Protein AF-A0A920S3F8-F1 (afdb_monomer_lite)

Secondary structure (DSSP, 8-state):
--HHHHHTS--SPP---TT---HHHHTTSPPPP--PPP--TTSEEEEEEPPPSSS---EEEEEHHHHHHHHHHHHHHHHHH--

pLDDT: mean 86.26, std 10.38, range [49.72, 97.62]

Sequence (83 aa):
MNFVVKFVKRGIKSYKISKAIRFKSMLKRPGADFNETSISIDDLAFLQYTGATTGLSKGSMLSHGNVVANLGKVRCAISRCVR

Foldseek 3Di:
DDVCVVPPV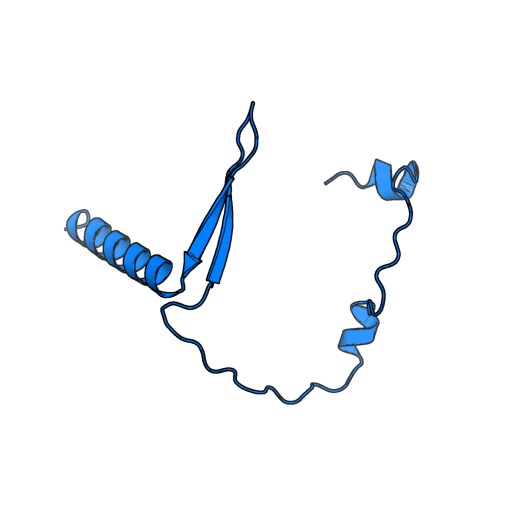VVDDDDDDPPDDDPVRVVPDPDDDDDDDDADQQDFDDFDWDDDPPDDIDTDTDGNVNVVVVVVVVVVVVVVVVD

Radius of gyration: 21.15 Å; chains: 1; bounding box: 49×38×45 Å

Structure (mmCIF, N/CA/C/O backbone):
data_AF-A0A920S3F8-F1
#
_entry.id   AF-A0A920S3F8-F1
#
loop_
_atom_site.group_PDB
_atom_site.id
_atom_site.type_symbol
_atom_site.label_atom_id
_atom_site.label_alt_id
_atom_site.label_comp_id
_atom_site.label_asym_id
_atom_site.label_entity_id
_atom_site.label_seq_id
_atom_site.pdbx_PDB_ins_code
_atom_site.Cartn_x
_atom_site.Cartn_y
_atom_site.Cartn_z
_atom_site.occupancy
_atom_site.B_iso_or_equiv
_atom_site.auth_seq_id
_atom_site.auth_comp_id
_atom_site.auth_asym_id
_atom_site.auth_atom_id
_atom_site.pdbx_PDB_model_num
ATOM 1 N N . MET A 1 1 ? 5.171 6.468 17.760 1.00 49.94 1 MET A N 1
ATOM 2 C CA . MET A 1 1 ? 3.803 6.002 18.092 1.00 49.94 1 MET A CA 1
ATOM 3 C C . MET A 1 1 ? 3.428 6.583 19.458 1.00 49.94 1 MET A C 1
ATOM 5 O O . MET A 1 1 ? 3.992 6.147 20.449 1.00 49.94 1 MET A O 1
ATOM 9 N N . ASN A 1 2 ? 2.602 7.639 19.532 1.00 51.97 2 ASN A N 1
ATOM 10 C CA . ASN A 1 2 ? 2.476 8.452 20.758 1.00 51.97 2 ASN A CA 1
ATOM 11 C C . ASN A 1 2 ? 1.198 8.126 21.562 1.00 51.97 2 ASN A C 1
ATOM 13 O O . ASN A 1 2 ? 0.162 8.776 21.427 1.00 51.97 2 ASN A O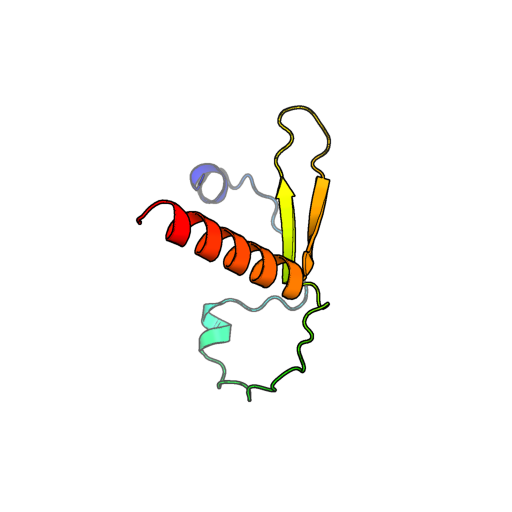 1
ATOM 17 N N . PHE A 1 3 ? 1.265 7.087 22.399 1.00 74.19 3 PHE A N 1
ATOM 18 C CA . PHE A 1 3 ? 0.131 6.575 23.186 1.00 74.19 3 PHE A CA 1
ATOM 19 C C . PHE A 1 3 ? -0.347 7.544 24.279 1.00 74.19 3 PHE A C 1
ATOM 21 O O . PHE A 1 3 ? -1.542 7.608 24.566 1.00 74.19 3 PHE A O 1
ATOM 28 N N . VAL A 1 4 ? 0.560 8.351 24.836 1.00 81.62 4 VAL A N 1
ATOM 29 C CA . VAL A 1 4 ? 0.270 9.309 25.918 1.00 81.62 4 VAL A CA 1
ATOM 30 C C . VAL A 1 4 ? -0.781 10.338 25.496 1.00 81.62 4 VAL A C 1
ATOM 32 O O . VAL A 1 4 ? -1.711 10.623 26.248 1.00 81.62 4 VAL A O 1
ATOM 35 N N . VAL A 1 5 ? -0.690 10.854 24.268 1.00 76.88 5 VAL A N 1
ATOM 36 C CA . VAL A 1 5 ? -1.649 11.846 23.752 1.00 76.88 5 VAL A CA 1
ATOM 37 C C . VAL A 1 5 ? -3.049 11.243 23.618 1.00 76.88 5 VAL A C 1
ATOM 39 O O . VAL A 1 5 ? -4.041 11.894 23.944 1.00 76.88 5 VAL A O 1
ATOM 42 N N . LYS A 1 6 ? -3.128 9.981 23.180 1.00 72.50 6 LYS A N 1
ATOM 43 C CA . LYS A 1 6 ? -4.391 9.276 22.952 1.00 72.50 6 LYS A CA 1
ATOM 44 C C . LYS A 1 6 ? -5.066 8.834 24.250 1.00 72.50 6 LYS A C 1
ATOM 46 O O . LYS A 1 6 ? -6.263 9.046 24.402 1.00 72.50 6 LYS A O 1
ATOM 51 N N . PHE A 1 7 ? -4.316 8.206 25.155 1.00 76.62 7 PHE A N 1
ATOM 52 C CA . PHE A 1 7 ? -4.891 7.495 26.301 1.00 76.62 7 PHE A CA 1
ATOM 53 C C . PHE A 1 7 ? -4.837 8.285 27.609 1.00 76.62 7 PHE A C 1
ATOM 55 O O . PHE A 1 7 ? -5.770 8.187 28.401 1.00 76.62 7 PHE A O 1
ATOM 62 N N . VAL A 1 8 ? -3.794 9.096 27.816 1.00 79.62 8 VAL A N 1
ATOM 63 C CA . VAL A 1 8 ? -3.608 9.865 29.059 1.00 79.62 8 VAL A CA 1
ATOM 64 C C . VAL A 1 8 ? -4.163 11.273 28.897 1.00 79.62 8 VAL A C 1
ATOM 66 O O . VAL A 1 8 ? -5.060 11.678 29.626 1.00 79.62 8 VAL A O 1
ATOM 69 N N . LYS A 1 9 ? -3.686 12.004 27.883 1.00 81.50 9 LYS A N 1
ATOM 70 C CA . LYS A 1 9 ? -4.111 13.391 27.648 1.00 81.50 9 LYS A CA 1
ATOM 71 C C . LYS A 1 9 ? -5.467 13.503 26.945 1.00 81.50 9 LYS A C 1
ATOM 73 O O . LYS A 1 9 ? -5.983 14.608 26.840 1.00 81.50 9 LYS A O 1
ATOM 78 N N . ARG A 1 10 ? -6.020 12.388 26.438 1.00 73.12 10 ARG A N 1
ATOM 79 C CA . ARG A 1 10 ? -7.281 12.321 25.667 1.00 73.12 10 ARG A CA 1
ATOM 80 C C . ARG A 1 10 ? -7.402 13.435 24.610 1.00 73.12 10 ARG A C 1
ATOM 82 O O . ARG A 1 10 ? -8.492 13.912 24.319 1.00 73.12 10 ARG A O 1
ATOM 89 N N . GLY A 1 11 ? -6.279 13.843 24.018 1.00 76.88 11 GLY A N 1
ATOM 90 C CA . GLY A 1 11 ? -6.191 15.019 23.144 1.00 76.88 11 GLY A CA 1
ATOM 91 C C . GLY A 1 11 ? -6.654 14.773 21.707 1.00 76.88 11 GLY A C 1
ATOM 92 O O . GLY A 1 11 ? -6.502 15.641 20.855 1.00 76.88 11 GLY A O 1
ATOM 93 N N . ILE A 1 12 ? -7.180 13.583 21.408 1.00 77.38 12 ILE A N 1
ATOM 94 C CA . ILE A 1 12 ? -7.646 13.203 20.074 1.00 77.38 12 ILE A CA 1
ATOM 95 C C . ILE A 1 12 ? -9.170 13.293 20.063 1.00 77.38 12 ILE A C 1
ATOM 97 O O . ILE A 1 12 ? -9.831 12.605 20.839 1.00 77.38 12 ILE A O 1
ATOM 101 N N . LYS A 1 13 ? -9.725 14.117 19.164 1.00 79.94 13 LYS A N 1
ATOM 102 C CA . LYS A 1 13 ? -11.177 14.219 18.965 1.00 79.94 13 LYS A CA 1
ATOM 103 C C . LYS A 1 13 ? -11.762 12.845 18.636 1.00 79.94 13 LYS A C 1
ATOM 105 O O . LYS A 1 13 ? -11.265 12.136 17.758 1.00 79.94 13 LYS A O 1
ATOM 110 N N . SER A 1 14 ? -12.840 12.490 19.326 1.00 76.19 14 SER A N 1
ATOM 111 C CA . SER A 1 14 ? -13.615 11.291 19.023 1.00 76.19 14 SER A CA 1
ATOM 112 C C . SER A 1 14 ? -14.200 11.403 17.618 1.00 76.19 14 SER A C 1
ATOM 114 O O . SER A 1 14 ? -14.938 12.341 17.329 1.00 76.19 14 SER A O 1
ATOM 116 N N . TYR A 1 15 ? -13.897 10.439 16.755 1.00 79.75 15 TYR A N 1
ATOM 117 C CA . TYR A 1 15 ? -14.498 10.317 15.431 1.00 79.75 15 TYR A CA 1
ATOM 118 C C . TYR A 1 15 ? -15.324 9.030 15.364 1.00 79.75 15 TYR A C 1
ATOM 120 O O . TYR A 1 15 ? -14.981 8.019 15.981 1.00 79.75 15 TYR A O 1
ATOM 128 N N . LYS A 1 16 ? -16.436 9.068 14.628 1.00 83.50 16 LYS A N 1
ATOM 129 C CA . LYS A 1 16 ? -17.277 7.901 14.350 1.00 83.50 16 LYS A CA 1
ATOM 130 C C . LYS A 1 16 ? -17.390 7.758 12.841 1.00 83.50 16 LYS A C 1
ATOM 132 O O . LYS A 1 16 ? -17.855 8.673 12.172 1.00 83.50 16 LYS A O 1
ATOM 137 N N . ILE A 1 17 ? -16.953 6.619 12.321 1.00 87.88 17 ILE A N 1
ATOM 138 C CA . ILE A 1 17 ? -17.096 6.281 10.906 1.00 87.88 17 ILE A CA 1
ATOM 139 C C . ILE A 1 17 ? -18.370 5.449 10.783 1.00 87.88 17 ILE A C 1
ATOM 141 O O . ILE A 1 17 ? -18.534 4.451 11.493 1.00 87.88 17 ILE A O 1
ATOM 145 N N . SER A 1 18 ? -19.291 5.880 9.922 1.00 89.19 18 SER A N 1
ATOM 146 C CA . SER A 1 18 ? -20.518 5.130 9.650 1.00 89.19 18 SER A CA 1
ATOM 147 C C . SER A 1 18 ? -20.170 3.722 9.150 1.00 89.19 18 SER A C 1
ATOM 149 O O . SER A 1 18 ? -19.246 3.561 8.358 1.00 89.19 18 SER A O 1
ATOM 151 N N . LYS A 1 19 ? -20.886 2.699 9.637 1.00 88.19 19 LYS A N 1
ATOM 152 C CA . LYS A 1 19 ? -20.671 1.267 9.325 1.00 88.19 19 LYS A CA 1
ATOM 153 C C . LYS A 1 19 ? -19.333 0.656 9.789 1.00 88.19 19 LYS A C 1
ATOM 155 O O . LYS A 1 19 ? -19.014 -0.462 9.393 1.00 88.19 19 LYS A O 1
ATOM 160 N N . ALA A 1 20 ? -18.566 1.316 10.660 1.00 90.69 20 ALA A N 1
ATOM 161 C CA . ALA A 1 20 ? -17.349 0.717 11.212 1.00 90.69 20 ALA A CA 1
ATOM 162 C C . ALA A 1 20 ? -17.657 -0.469 12.147 1.00 90.69 20 ALA A C 1
ATOM 164 O O . ALA A 1 20 ? -18.457 -0.359 13.077 1.00 90.69 20 ALA A O 1
ATOM 165 N N . ILE A 1 21 ? -16.970 -1.595 11.940 1.00 89.69 21 ILE A N 1
ATOM 166 C CA . ILE A 1 21 ? -17.072 -2.797 12.778 1.00 89.69 21 ILE A CA 1
ATOM 167 C C . ILE A 1 21 ? -15.769 -2.946 13.569 1.00 89.69 21 ILE A C 1
ATOM 169 O O . ILE A 1 21 ? -14.677 -2.773 13.032 1.00 89.69 21 ILE A O 1
ATOM 173 N N . ARG A 1 22 ? -15.859 -3.274 14.865 1.00 90.88 22 ARG A N 1
ATOM 174 C CA . ARG A 1 22 ? -14.668 -3.559 15.681 1.00 90.88 22 ARG A CA 1
ATOM 175 C C . ARG A 1 22 ? -13.997 -4.843 15.198 1.00 90.88 22 ARG A C 1
ATOM 177 O O . ARG A 1 22 ? -14.678 -5.841 14.991 1.00 90.88 22 ARG A O 1
ATOM 184 N N . PHE A 1 23 ? -12.666 -4.858 15.154 1.00 91.00 23 PHE A N 1
ATOM 185 C CA . PHE A 1 23 ? -11.879 -6.022 14.727 1.00 91.00 23 PHE A CA 1
ATOM 186 C C . PHE A 1 23 ? -12.286 -7.329 15.436 1.00 91.00 23 PHE A C 1
ATOM 188 O O . PHE A 1 23 ? -12.605 -8.316 14.784 1.00 91.00 23 PHE A O 1
ATOM 195 N N . LYS A 1 24 ? -12.413 -7.314 16.772 1.00 93.06 24 LYS A N 1
ATOM 196 C CA . LYS A 1 24 ? -12.872 -8.488 17.542 1.00 93.06 24 LYS A CA 1
ATOM 197 C C . LYS A 1 24 ? -14.289 -8.948 17.179 1.00 93.06 24 LYS A C 1
ATOM 199 O O . LYS A 1 24 ? -14.591 -10.126 17.300 1.00 93.06 24 LYS A O 1
ATOM 204 N N . SER A 1 25 ? -15.167 -8.027 16.788 1.00 90.62 25 SER A N 1
ATOM 205 C CA . SER A 1 25 ? -16.524 -8.357 16.338 1.00 90.62 25 SER A CA 1
ATOM 206 C C . SER A 1 25 ? -16.525 -8.924 14.920 1.00 90.62 25 SER A C 1
ATOM 208 O O . SER A 1 25 ? -17.382 -9.741 14.614 1.00 90.62 25 SER A O 1
ATOM 210 N N . MET A 1 26 ? -15.576 -8.509 14.076 1.00 90.75 26 MET A N 1
ATOM 211 C CA . MET A 1 26 ? -15.389 -9.039 12.725 1.00 90.75 26 MET A CA 1
ATOM 212 C C . MET A 1 26 ? -14.882 -10.486 12.760 1.00 90.75 26 MET A C 1
ATOM 214 O O . MET A 1 26 ? -15.486 -11.331 12.115 1.00 90.75 26 MET A O 1
ATOM 218 N N . LEU A 1 27 ? -13.896 -10.799 13.611 1.00 91.62 27 LEU A N 1
ATOM 219 C CA . LEU A 1 27 ? -13.365 -12.164 13.773 1.00 91.62 27 LEU A CA 1
ATOM 220 C C . LEU A 1 27 ? -14.393 -13.201 14.259 1.00 91.62 27 LEU A C 1
ATOM 222 O O . LEU A 1 27 ? -14.175 -14.395 14.102 1.00 91.62 27 LEU A O 1
ATOM 226 N N . LYS A 1 28 ? -15.488 -12.762 14.892 1.00 93.44 28 LYS A N 1
ATOM 227 C CA . LYS A 1 28 ? -16.566 -13.646 15.365 1.00 93.44 28 LYS A CA 1
ATOM 228 C C . LYS A 1 28 ? -17.613 -13.956 14.295 1.00 93.44 28 LYS A C 1
ATOM 230 O O . LYS A 1 28 ? -18.497 -14.768 14.546 1.00 93.44 28 LYS A O 1
ATOM 235 N N . ARG A 1 29 ? -17.586 -13.261 13.156 1.00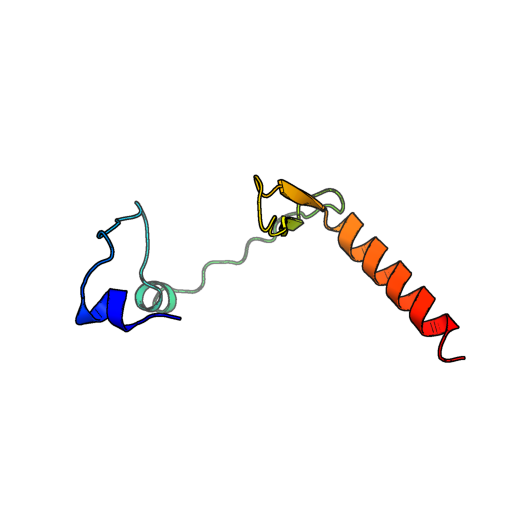 89.69 29 ARG A N 1
ATOM 236 C CA . ARG A 1 29 ? -18.509 -13.534 12.053 1.00 89.69 29 ARG A CA 1
ATOM 237 C C . ARG A 1 29 ? -18.041 -14.791 11.315 1.00 89.69 29 ARG A C 1
ATOM 239 O O . ARG A 1 29 ? -16.832 -15.007 11.244 1.00 89.69 29 ARG A O 1
ATOM 246 N N . PRO A 1 30 ? -18.962 -15.600 10.767 1.00 87.31 30 PRO A N 1
ATOM 247 C CA . PRO A 1 30 ? -18.572 -16.660 9.848 1.00 87.31 30 PRO A CA 1
ATOM 248 C C . PRO A 1 30 ? -17.780 -16.056 8.681 1.00 87.31 30 PRO A C 1
ATOM 250 O O . PRO A 1 30 ? -18.020 -14.905 8.297 1.00 87.31 30 PRO A O 1
ATOM 253 N N . GLY A 1 31 ? -16.818 -16.816 8.153 1.00 83.25 31 GLY A N 1
ATOM 254 C CA . GLY A 1 31 ? -16.100 -16.423 6.944 1.00 83.25 31 GLY A CA 1
ATOM 255 C C . GLY A 1 31 ? -17.107 -16.156 5.829 1.00 83.25 31 GLY A C 1
ATOM 256 O O . GLY A 1 31 ? -18.010 -16.960 5.618 1.00 83.25 31 GLY A O 1
ATOM 257 N N . ALA A 1 32 ? -16.996 -15.001 5.179 1.00 82.31 32 ALA A N 1
ATOM 258 C CA . ALA A 1 32 ? -17.752 -14.750 3.962 1.00 82.31 32 ALA A CA 1
ATOM 259 C C . ALA A 1 32 ? -17.127 -15.554 2.820 1.00 82.31 32 ALA A C 1
ATOM 261 O O . ALA A 1 32 ? -15.907 -15.750 2.810 1.00 82.31 32 ALA A O 1
ATOM 262 N N . ASP A 1 33 ? -17.949 -15.965 1.859 1.00 87.00 33 ASP A N 1
ATOM 263 C CA . ASP A 1 33 ? -17.451 -16.567 0.629 1.00 87.00 33 ASP A CA 1
ATOM 264 C C . ASP A 1 33 ? -16.496 -15.590 -0.067 1.00 87.00 33 ASP A C 1
ATOM 266 O O . ASP A 1 33 ? -16.776 -14.391 -0.206 1.00 87.00 33 ASP A O 1
ATOM 270 N N . PHE A 1 34 ? -15.329 -16.096 -0.463 1.00 86.19 34 PHE A N 1
ATOM 271 C CA . PHE A 1 34 ? -14.363 -15.320 -1.222 1.00 86.19 34 PHE A CA 1
ATOM 272 C C . PHE A 1 34 ? -14.822 -15.265 -2.678 1.00 86.19 34 PHE A C 1
ATOM 274 O O . PHE A 1 34 ? -14.717 -16.246 -3.408 1.00 86.19 34 PHE A O 1
ATOM 281 N N . ASN A 1 35 ? -15.333 -14.108 -3.090 1.00 88.25 35 ASN A N 1
ATOM 282 C CA . ASN A 1 35 ? -15.637 -13.848 -4.489 1.00 88.25 35 ASN A CA 1
ATOM 283 C C . ASN A 1 35 ? -14.383 -13.314 -5.171 1.00 88.25 35 ASN A C 1
ATOM 285 O O . ASN A 1 35 ? -13.934 -12.205 -4.874 1.00 88.25 35 ASN A O 1
ATOM 289 N N . GLU A 1 36 ? -13.823 -14.114 -6.072 1.00 88.62 36 GLU A N 1
ATOM 290 C CA . GLU A 1 36 ? -12.688 -13.699 -6.882 1.00 88.62 36 GLU A CA 1
ATOM 291 C C . GLU A 1 36 ? -13.086 -12.526 -7.787 1.00 88.62 36 GLU A C 1
ATOM 293 O O . GLU A 1 36 ? -14.098 -12.556 -8.489 1.00 88.62 36 GLU A O 1
ATOM 298 N N . THR A 1 37 ? -12.292 -11.461 -7.747 1.00 90.56 37 THR A N 1
ATOM 299 C CA . THR A 1 37 ? -12.452 -10.293 -8.613 1.00 90.56 37 THR A CA 1
ATOM 300 C C . THR A 1 37 ? -11.499 -10.402 -9.791 1.00 90.56 37 THR A C 1
ATOM 302 O O . THR A 1 37 ? -10.319 -10.687 -9.592 1.00 90.56 37 THR A O 1
ATOM 305 N N . SER A 1 38 ? -11.975 -10.114 -11.003 1.00 93.81 38 SER A N 1
ATOM 306 C CA . SER A 1 38 ? -11.102 -9.990 -12.173 1.00 93.81 38 SER A CA 1
ATOM 307 C C . SER A 1 38 ? -10.117 -8.836 -11.974 1.00 93.81 38 SER A C 1
ATOM 309 O O . SER A 1 38 ? -10.551 -7.717 -11.704 1.00 93.81 38 SER A O 1
ATOM 311 N N . ILE A 1 39 ? -8.820 -9.102 -12.129 1.00 94.00 39 ILE A N 1
ATOM 312 C CA . ILE A 1 39 ? -7.748 -8.105 -12.015 1.00 94.00 39 ILE A CA 1
ATOM 313 C C . ILE A 1 39 ? -7.004 -8.037 -13.352 1.00 94.00 39 ILE A C 1
ATOM 315 O O . ILE A 1 39 ? -6.583 -9.064 -13.885 1.00 94.00 39 ILE A O 1
ATOM 319 N N . SER A 1 40 ? -6.826 -6.827 -13.874 1.00 96.19 40 SER A N 1
ATOM 320 C CA . SER A 1 40 ? -6.031 -6.514 -15.061 1.00 96.19 40 SER A CA 1
ATOM 321 C C . SER A 1 40 ? -4.673 -5.913 -14.690 1.00 96.19 40 SER A C 1
ATOM 323 O O . SER A 1 40 ? -4.465 -5.367 -13.606 1.00 96.19 40 SER A O 1
ATOM 325 N N . ILE A 1 41 ? -3.720 -5.981 -15.620 1.00 96.75 41 ILE A N 1
ATOM 326 C CA . ILE A 1 41 ? -2.377 -5.424 -15.434 1.00 96.75 41 ILE A CA 1
ATOM 327 C C . ILE A 1 41 ? -2.376 -3.889 -15.367 1.00 96.75 41 ILE A C 1
ATOM 329 O O . ILE A 1 41 ? -1.501 -3.305 -14.728 1.00 96.75 41 ILE A O 1
ATOM 333 N N . ASP A 1 42 ? -3.372 -3.250 -15.976 1.00 96.62 42 ASP A N 1
ATOM 334 C CA . ASP A 1 42 ? -3.539 -1.795 -15.982 1.00 96.62 42 ASP A CA 1
ATOM 335 C C . ASP A 1 42 ? -4.287 -1.278 -14.744 1.00 96.62 42 ASP A C 1
ATOM 337 O O . ASP A 1 42 ? -4.327 -0.068 -14.506 1.00 96.62 42 ASP A O 1
ATOM 341 N N . ASP A 1 43 ? -4.835 -2.179 -13.921 1.00 96.56 43 ASP A N 1
ATOM 342 C CA . ASP A 1 43 ? -5.566 -1.796 -12.720 1.00 96.56 43 ASP A CA 1
ATOM 343 C C . ASP A 1 43 ? -4.634 -1.164 -11.683 1.00 96.56 43 ASP A C 1
ATOM 345 O O . ASP A 1 43 ? -3.469 -1.549 -11.507 1.00 96.56 43 ASP A O 1
ATOM 349 N N . LEU A 1 44 ? -5.173 -0.173 -10.972 1.00 95.75 44 LEU A N 1
ATOM 350 C CA . LEU A 1 44 ? -4.465 0.565 -9.937 1.00 95.75 44 LEU A CA 1
ATOM 351 C C . LEU A 1 44 ? -4.150 -0.342 -8.739 1.00 95.75 44 LEU A C 1
ATOM 353 O O . LEU A 1 44 ? -5.053 -0.790 -8.038 1.00 95.75 44 LEU A O 1
ATOM 357 N N . ALA A 1 45 ? -2.861 -0.518 -8.450 1.00 94.56 45 ALA A N 1
ATOM 358 C CA . ALA A 1 45 ? -2.380 -1.332 -7.338 1.00 94.56 45 ALA A CA 1
ATOM 359 C C . ALA A 1 45 ? -1.987 -0.492 -6.112 1.00 94.56 45 ALA A C 1
ATOM 361 O O . ALA A 1 45 ? -2.275 -0.870 -4.977 1.00 94.56 45 ALA A O 1
ATOM 362 N N . PHE A 1 46 ? -1.324 0.656 -6.318 1.00 93.25 46 PHE A N 1
ATOM 363 C CA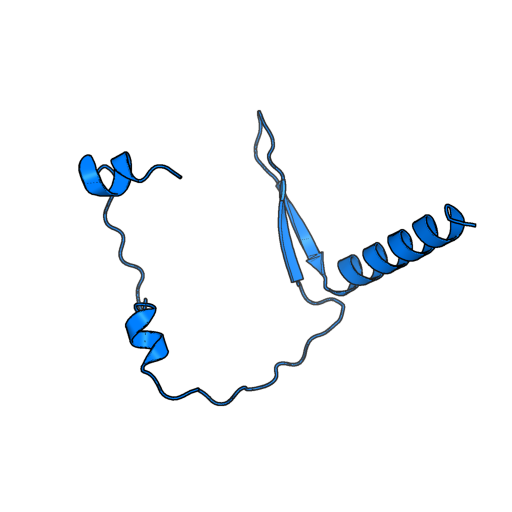 . PHE A 1 46 ? -0.812 1.491 -5.224 1.00 93.25 46 PHE A CA 1
ATOM 364 C C . PHE A 1 46 ? -1.006 2.990 -5.471 1.00 93.25 46 PHE A C 1
ATOM 366 O O . PHE A 1 46 ? -0.824 3.486 -6.583 1.00 93.25 46 PHE A O 1
ATOM 373 N N . LEU A 1 47 ? -1.285 3.720 -4.386 1.00 92.75 47 LEU A N 1
ATOM 374 C CA . LEU A 1 47 ? -1.215 5.181 -4.310 1.00 92.75 47 LEU A CA 1
ATOM 375 C C . LEU A 1 47 ? -0.039 5.573 -3.418 1.00 92.75 47 LEU A C 1
ATOM 377 O O . LEU A 1 47 ? -0.149 5.606 -2.191 1.00 92.75 47 LEU A O 1
ATOM 381 N N . GLN A 1 48 ? 1.109 5.840 -4.031 1.00 91.62 48 GLN A N 1
ATOM 382 C CA . GLN A 1 48 ? 2.321 6.165 -3.297 1.00 91.62 48 GLN A CA 1
ATOM 383 C C . GLN A 1 48 ? 2.424 7.669 -3.077 1.00 91.62 48 GLN A C 1
ATOM 385 O O . GLN A 1 48 ? 2.684 8.419 -4.011 1.00 91.62 48 GLN A O 1
ATOM 390 N N . TYR A 1 49 ? 2.284 8.109 -1.831 1.00 89.81 49 TYR A N 1
ATOM 391 C CA . TYR A 1 49 ? 2.605 9.479 -1.446 1.00 89.81 49 TYR A CA 1
ATOM 392 C C . TYR A 1 49 ? 4.068 9.566 -1.039 1.00 89.81 49 TYR A C 1
ATOM 394 O O . TYR A 1 49 ? 4.510 8.863 -0.128 1.00 89.81 49 TYR A O 1
ATOM 402 N N . THR A 1 50 ? 4.822 10.438 -1.700 1.00 82.62 50 THR A N 1
ATOM 403 C CA . THR A 1 50 ? 6.183 10.760 -1.277 1.00 82.62 50 THR A CA 1
ATOM 404 C C . THR A 1 50 ? 6.154 11.968 -0.350 1.00 82.62 50 THR A C 1
ATOM 406 O O . THR A 1 50 ? 5.381 12.913 -0.532 1.00 82.62 50 THR A O 1
ATOM 409 N N . GLY A 1 51 ? 6.974 11.924 0.698 1.00 82.25 51 GLY A N 1
ATOM 410 C CA . GLY A 1 51 ? 7.140 13.068 1.583 1.00 82.25 51 GLY A CA 1
ATOM 411 C C . GLY A 1 51 ? 7.867 14.187 0.844 1.00 82.25 51 GLY A C 1
ATOM 412 O O . GLY A 1 51 ? 9.022 14.017 0.468 1.00 82.25 51 GLY A O 1
ATOM 413 N N . ALA A 1 52 ? 7.208 15.329 0.662 1.00 66.88 52 ALA A N 1
ATOM 414 C CA . ALA A 1 52 ? 7.895 16.589 0.419 1.00 66.88 52 ALA A CA 1
ATOM 415 C C . ALA A 1 52 ? 8.175 17.211 1.791 1.00 66.88 52 ALA A C 1
ATOM 417 O O . ALA A 1 52 ? 7.257 17.399 2.586 1.00 66.88 52 ALA A O 1
ATOM 418 N N . THR A 1 53 ? 9.439 17.487 2.104 1.00 75.75 53 THR A N 1
ATOM 419 C CA . THR A 1 53 ? 9.827 18.019 3.421 1.00 75.75 53 THR A CA 1
ATOM 420 C C . THR A 1 53 ? 9.416 19.480 3.611 1.00 75.75 53 THR A C 1
ATOM 422 O O . THR A 1 53 ? 9.319 19.938 4.745 1.00 75.75 53 THR A O 1
ATOM 425 N N . THR A 1 54 ? 9.135 20.203 2.524 1.00 77.88 54 THR A N 1
ATOM 426 C CA . THR A 1 54 ? 8.836 21.645 2.541 1.00 77.88 54 THR A CA 1
ATOM 427 C C . THR A 1 54 ? 7.727 22.076 1.566 1.00 77.88 54 THR A C 1
ATOM 429 O O . THR A 1 54 ? 7.531 23.270 1.360 1.00 77.88 54 THR A O 1
ATOM 432 N N . GLY A 1 55 ? 6.964 21.144 0.975 1.00 79.00 55 GLY A N 1
ATOM 433 C CA . GLY A 1 55 ? 5.920 21.459 -0.016 1.00 79.00 55 GLY A CA 1
ATOM 434 C C . GLY A 1 55 ? 4.727 20.499 -0.000 1.00 79.00 55 GLY A C 1
ATOM 435 O O . GLY A 1 55 ? 4.688 19.564 0.797 1.00 79.00 55 GLY A O 1
ATOM 436 N N . LEU A 1 56 ? 3.747 20.719 -0.890 1.00 78.38 56 LEU A N 1
ATOM 437 C CA . LEU A 1 56 ? 2.629 19.783 -1.069 1.00 78.38 56 LEU A CA 1
ATOM 438 C C . LEU A 1 56 ? 3.163 18.429 -1.550 1.00 78.38 56 LEU A C 1
ATOM 440 O O . LEU A 1 56 ? 3.779 18.337 -2.615 1.00 78.38 56 LEU A O 1
ATOM 444 N N . SER A 1 57 ? 2.902 17.376 -0.777 1.00 79.25 57 SER A N 1
ATOM 445 C CA . SER A 1 57 ? 3.200 16.012 -1.196 1.00 79.25 57 SER A CA 1
ATOM 446 C C . SER A 1 57 ? 2.354 15.640 -2.414 1.00 79.25 57 SER A C 1
ATOM 448 O O . SER A 1 57 ? 1.169 15.971 -2.503 1.00 79.25 57 SER A O 1
ATOM 450 N N . LYS A 1 58 ? 2.972 14.948 -3.372 1.00 83.62 58 LYS A N 1
ATOM 451 C CA . LYS A 1 58 ? 2.288 14.407 -4.548 1.00 83.62 58 LYS A CA 1
ATOM 452 C C . LYS A 1 58 ? 2.190 12.893 -4.424 1.00 83.62 58 LYS A C 1
ATOM 454 O O . LYS A 1 58 ? 3.114 12.235 -3.944 1.00 83.62 58 LYS A O 1
ATOM 459 N N . GLY A 1 59 ? 1.044 12.366 -4.842 1.00 88.19 59 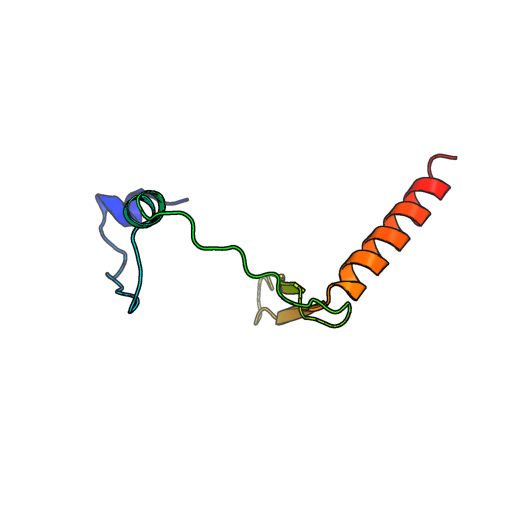GLY A N 1
ATOM 460 C CA . GLY A 1 59 ? 0.820 10.935 -4.987 1.00 88.19 59 GLY A CA 1
ATOM 461 C C . GLY A 1 59 ? 1.197 10.473 -6.392 1.00 88.19 59 GLY A C 1
ATOM 462 O O . GLY A 1 59 ? 0.920 11.175 -7.363 1.00 88.19 59 GLY A O 1
ATOM 463 N N . SER A 1 60 ? 1.801 9.295 -6.500 1.00 91.69 60 SER A N 1
ATOM 464 C CA . SER A 1 60 ? 1.936 8.554 -7.751 1.00 91.69 60 SER A CA 1
ATOM 465 C C . SER A 1 60 ? 0.972 7.372 -7.754 1.00 91.69 60 SER A C 1
ATOM 467 O O . SER A 1 60 ? 0.833 6.674 -6.747 1.00 91.69 60 SER A O 1
ATOM 469 N N . MET A 1 61 ? 0.315 7.156 -8.890 1.00 95.19 61 MET A N 1
ATOM 470 C CA . MET A 1 61 ? -0.546 6.006 -9.146 1.00 95.19 61 MET A CA 1
ATOM 471 C C . MET A 1 61 ? 0.281 4.922 -9.831 1.00 95.19 61 MET A C 1
ATOM 473 O O . MET A 1 61 ? 0.863 5.172 -10.885 1.00 95.19 61 MET A O 1
ATOM 477 N N . LEU A 1 62 ? 0.351 3.732 -9.240 1.00 95.69 62 LEU A N 1
ATOM 478 C CA . LEU A 1 62 ? 1.084 2.600 -9.806 1.00 95.69 62 LEU A CA 1
ATOM 479 C C . LEU A 1 62 ? 0.107 1.478 -10.139 1.00 95.69 62 LEU A C 1
ATOM 481 O O . LEU A 1 62 ? -0.594 0.996 -9.247 1.00 95.69 62 LEU A O 1
ATOM 485 N N . SER A 1 63 ? 0.088 1.054 -11.403 1.00 97.62 63 SER A N 1
ATOM 486 C CA . SER A 1 63 ? -0.643 -0.146 -11.821 1.00 97.62 63 SER A CA 1
ATOM 487 C C . SER A 1 63 ? 0.100 -1.424 -11.425 1.00 97.62 63 SER A C 1
ATOM 489 O O . SER A 1 63 ? 1.311 -1.400 -11.158 1.00 97.62 63 SER A O 1
ATOM 491 N N . HIS A 1 64 ? -0.600 -2.559 -11.441 1.00 96.56 64 HIS A N 1
ATOM 492 C CA . HIS A 1 64 ? 0.024 -3.875 -11.273 1.00 96.56 64 HIS A CA 1
ATOM 493 C C . HIS A 1 64 ? 1.176 -4.093 -12.271 1.00 96.56 64 HIS A C 1
ATOM 495 O O . HIS A 1 64 ? 2.263 -4.541 -11.890 1.00 96.56 64 HIS A O 1
ATOM 501 N N . GLY A 1 65 ? 0.985 -3.691 -13.528 1.00 96.81 65 GLY A N 1
ATOM 502 C CA . GLY A 1 65 ? 1.975 -3.788 -14.596 1.00 96.81 65 GLY A CA 1
ATOM 503 C C . GLY A 1 65 ? 3.232 -2.984 -14.339 1.00 96.81 65 GLY A C 1
ATOM 504 O O . GLY A 1 65 ? 4.339 -3.494 -14.528 1.00 96.81 65 GLY A O 1
ATOM 505 N N . ASN A 1 66 ? 3.090 -1.748 -13.849 1.00 96.12 66 ASN A N 1
ATOM 506 C CA . ASN A 1 66 ? 4.246 -0.914 -13.524 1.00 96.12 66 ASN A CA 1
ATOM 507 C C . ASN A 1 66 ? 5.135 -1.581 -12.465 1.00 96.12 66 ASN A C 1
ATOM 509 O O . ASN A 1 66 ? 6.362 -1.556 -12.585 1.00 96.12 66 ASN A O 1
ATOM 513 N N . VAL A 1 67 ? 4.524 -2.208 -11.457 1.00 95.50 67 VAL A N 1
ATOM 514 C CA . VAL A 1 67 ? 5.251 -2.877 -10.370 1.00 95.50 67 VAL A CA 1
ATOM 515 C C . VAL A 1 67 ? 5.963 -4.133 -10.867 1.00 95.50 67 VAL A C 1
ATOM 517 O O . VAL A 1 67 ? 7.155 -4.304 -10.596 1.00 95.50 67 VAL A O 1
ATOM 520 N N . VAL A 1 68 ? 5.280 -4.982 -11.640 1.00 96.31 68 VAL A N 1
ATOM 521 C CA . VAL A 1 68 ? 5.877 -6.204 -12.207 1.00 96.31 68 VAL A CA 1
ATOM 522 C C . VAL A 1 68 ? 7.024 -5.865 -13.160 1.00 96.31 68 VAL A C 1
ATOM 524 O O . VAL A 1 68 ? 8.102 -6.457 -13.063 1.00 96.31 68 VAL A O 1
ATOM 527 N N . ALA A 1 69 ? 6.842 -4.870 -14.032 1.00 96.31 69 ALA A N 1
ATOM 528 C CA . ALA A 1 69 ? 7.885 -4.417 -14.946 1.00 96.31 69 ALA A CA 1
ATOM 529 C C . ALA A 1 69 ? 9.116 -3.893 -14.190 1.00 96.31 69 ALA A C 1
ATOM 531 O O . ALA A 1 69 ? 10.250 -4.201 -14.565 1.00 96.31 69 ALA A O 1
ATOM 532 N N . ASN A 1 70 ? 8.913 -3.135 -13.107 1.00 94.94 70 ASN A N 1
ATOM 533 C CA . ASN A 1 70 ? 10.008 -2.668 -12.262 1.00 94.94 70 ASN A CA 1
ATOM 534 C C . ASN A 1 70 ? 10.768 -3.839 -11.620 1.00 94.94 70 ASN A C 1
ATOM 536 O O . ASN A 1 70 ? 11.994 -3.901 -11.706 1.00 94.94 70 ASN A O 1
ATOM 540 N N . LEU A 1 71 ? 10.052 -4.810 -11.046 1.00 95.50 71 LEU A N 1
ATOM 541 C CA . LEU A 1 71 ? 10.670 -5.992 -10.445 1.00 95.50 71 LEU A CA 1
ATOM 542 C C . LEU A 1 71 ? 11.483 -6.790 -11.474 1.00 95.50 71 LEU A C 1
ATOM 544 O O . LEU A 1 71 ? 12.603 -7.205 -11.184 1.00 95.50 71 LEU A O 1
ATOM 548 N N . GLY A 1 72 ? 10.956 -6.966 -12.689 1.00 95.94 72 GLY A N 1
ATOM 549 C CA . GLY A 1 72 ? 11.670 -7.622 -13.785 1.00 95.94 72 GLY A CA 1
ATOM 550 C C . GLY A 1 72 ? 12.986 -6.921 -14.134 1.00 95.94 72 GLY A C 1
ATOM 551 O O . GLY A 1 72 ? 14.026 -7.575 -14.246 1.00 95.94 72 GLY A O 1
ATOM 552 N N . LYS A 1 73 ? 12.974 -5.584 -14.225 1.00 93.81 73 LYS A N 1
ATOM 553 C CA . LYS A 1 73 ? 14.183 -4.778 -14.470 1.00 93.81 73 LYS A CA 1
ATOM 554 C C . LYS A 1 73 ? 15.206 -4.926 -13.346 1.00 93.81 73 LYS A C 1
ATOM 556 O O . LYS A 1 73 ? 16.381 -5.140 -13.633 1.00 93.81 73 LYS A O 1
ATOM 561 N N . VAL A 1 74 ? 14.766 -4.870 -12.088 1.00 96.25 74 VAL A N 1
ATOM 562 C CA . VAL A 1 74 ? 15.642 -5.041 -10.917 1.00 96.25 74 VAL A CA 1
ATOM 563 C C . VAL A 1 74 ? 16.276 -6.431 -10.911 1.00 96.25 74 VAL A C 1
ATOM 565 O O . VAL A 1 74 ? 17.489 -6.547 -10.754 1.00 96.25 74 VAL A O 1
ATOM 568 N N . ARG A 1 75 ? 15.491 -7.489 -11.153 1.00 95.81 75 ARG A N 1
ATOM 569 C CA . ARG A 1 75 ? 16.013 -8.862 -11.243 1.00 95.81 75 ARG A CA 1
ATOM 570 C C . ARG A 1 75 ? 17.067 -8.991 -12.342 1.00 95.81 75 ARG A C 1
ATOM 572 O O . ARG A 1 75 ? 18.120 -9.571 -12.095 1.00 95.81 75 ARG A O 1
ATOM 579 N N . CYS A 1 76 ? 16.814 -8.415 -13.520 1.00 93.12 76 CYS A N 1
ATOM 580 C CA . CYS A 1 76 ? 17.777 -8.408 -14.622 1.00 93.12 76 CYS A CA 1
ATOM 581 C C . CYS A 1 76 ? 19.070 -7.667 -14.239 1.00 93.12 76 CYS A C 1
ATOM 583 O O . CYS A 1 76 ? 20.163 -8.208 -14.406 1.00 93.12 76 CYS A O 1
ATOM 585 N N . ALA A 1 77 ? 18.954 -6.470 -13.659 1.00 93.12 77 ALA A N 1
ATOM 586 C CA . ALA A 1 77 ? 20.101 -5.670 -13.236 1.00 93.12 77 ALA A CA 1
ATOM 587 C C . ALA A 1 77 ? 20.966 -6.394 -12.191 1.00 93.12 77 ALA A C 1
ATOM 589 O O . ALA A 1 77 ? 22.180 -6.471 -12.354 1.00 93.12 77 ALA A O 1
ATOM 590 N N . ILE A 1 78 ? 20.347 -6.992 -11.168 1.00 93.88 78 ILE A N 1
ATOM 591 C CA . ILE A 1 78 ? 21.068 -7.755 -10.139 1.00 93.88 78 ILE A CA 1
ATOM 592 C C . ILE A 1 78 ? 21.737 -8.985 -10.760 1.00 93.88 78 ILE A C 1
ATOM 594 O O . ILE A 1 78 ? 22.912 -9.233 -10.507 1.00 93.88 78 ILE A O 1
ATOM 598 N N . 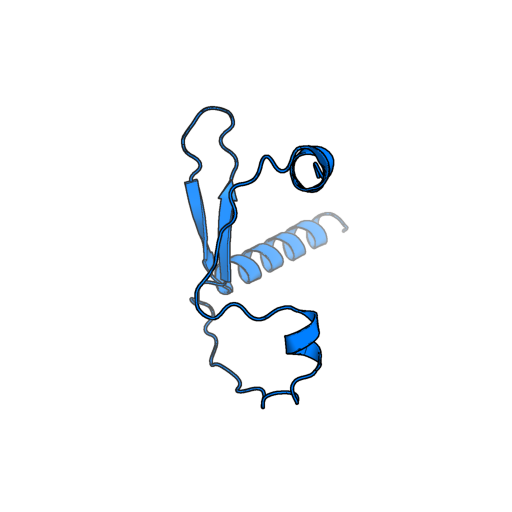SER A 1 79 ? 21.034 -9.721 -11.628 1.00 89.88 79 SER A N 1
ATOM 599 C CA . SER A 1 79 ? 21.596 -10.917 -12.272 1.00 89.88 79 SER A CA 1
ATOM 600 C C . SER A 1 79 ? 22.837 -10.630 -13.126 1.00 89.88 79 SER A C 1
ATOM 602 O O . SER A 1 79 ? 23.699 -11.494 -13.250 1.00 89.88 79 SER A O 1
ATOM 604 N N . ARG A 1 80 ? 22.953 -9.418 -13.686 1.00 79.88 80 ARG A N 1
ATOM 605 C CA . ARG A 1 80 ? 24.134 -8.971 -14.441 1.00 79.88 80 ARG A CA 1
ATOM 606 C C . ARG A 1 80 ? 25.306 -8.552 -13.558 1.00 79.88 80 ARG A C 1
ATOM 608 O O . ARG A 1 80 ? 26.422 -8.541 -14.049 1.00 79.88 80 ARG A O 1
ATOM 615 N N . CYS A 1 81 ? 25.054 -8.176 -12.307 1.00 71.19 81 CYS A N 1
ATOM 616 C CA . CYS A 1 81 ? 26.082 -7.673 -11.394 1.00 71.19 81 CYS A CA 1
ATOM 617 C C . CYS A 1 81 ? 26.704 -8.778 -10.524 1.00 71.19 81 CYS A C 1
ATOM 619 O O . CYS A 1 81 ? 27.778 -8.584 -9.972 1.00 71.19 81 CYS A O 1
ATOM 621 N N . VAL A 1 82 ? 26.009 -9.911 -10.372 1.00 71.81 82 VAL A N 1
ATOM 622 C CA . VAL A 1 82 ? 26.443 -11.080 -9.577 1.00 71.81 82 VAL A CA 1
ATOM 623 C C . VAL A 1 82 ? 27.067 -12.174 -10.470 1.00 71.81 82 VAL A C 1
ATOM 625 O O . VAL A 1 82 ? 27.253 -13.309 -10.043 1.00 71.81 82 VAL A O 1
ATOM 628 N N . ARG A 1 83 ? 27.387 -11.846 -11.724 1.00 49.72 83 ARG A N 1
ATOM 629 C CA . ARG A 1 83 ? 28.154 -12.689 -12.645 1.00 49.72 83 ARG A CA 1
ATOM 630 C C . ARG A 1 83 ? 29.491 -12.018 -12.918 1.00 49.72 83 ARG A C 1
ATOM 632 O O . ARG A 1 83 ? 30.487 -12.764 -12.982 1.00 49.72 83 ARG A O 1
#